Protein AF-A0A9E4MB66-F1 (afdb_monomer)

Structure (mmCIF, N/CA/C/O backbone):
data_AF-A0A9E4MB66-F1
#
_entry.id   AF-A0A9E4MB66-F1
#
loop_
_atom_site.group_PDB
_atom_site.id
_atom_site.type_symbol
_atom_site.label_atom_id
_atom_site.label_alt_id
_atom_site.label_comp_id
_atom_site.label_asym_id
_atom_site.label_entity_id
_atom_site.label_seq_id
_atom_site.pdbx_PDB_ins_code
_atom_site.Cartn_x
_atom_site.Cartn_y
_atom_site.Cartn_z
_atom_site.occupancy
_atom_site.B_iso_or_equiv
_atom_site.auth_seq_id
_atom_site.auth_comp_id
_atom_site.auth_asym_id
_atom_site.auth_atom_id
_atom_site.pdbx_PDB_model_num
ATOM 1 N N . MET A 1 1 ? 7.753 19.715 7.596 1.00 39.25 1 MET A N 1
ATOM 2 C CA . MET A 1 1 ? 8.363 18.382 7.747 1.00 39.25 1 MET A CA 1
ATOM 3 C C . MET A 1 1 ? 7.692 17.779 8.955 1.00 39.25 1 MET A C 1
ATOM 5 O O . MET A 1 1 ? 7.944 18.267 10.047 1.00 39.25 1 MET A O 1
ATOM 9 N N . ALA A 1 2 ? 6.708 16.908 8.729 1.00 41.78 2 ALA A N 1
ATOM 10 C CA . ALA A 1 2 ? 5.983 16.265 9.816 1.00 41.78 2 ALA A CA 1
ATOM 11 C C . ALA A 1 2 ? 6.966 15.423 10.640 1.00 41.78 2 ALA A C 1
ATOM 13 O O . ALA A 1 2 ? 7.887 14.823 10.087 1.00 41.78 2 ALA A O 1
ATOM 14 N N . GLU A 1 3 ? 6.800 15.485 11.952 1.00 45.94 3 GLU A N 1
ATOM 15 C CA . GLU A 1 3 ? 7.462 14.649 12.947 1.00 45.94 3 GLU A CA 1
ATOM 16 C C . GLU A 1 3 ? 7.200 13.180 12.566 1.00 45.94 3 GLU A C 1
ATOM 18 O O . GLU A 1 3 ? 6.062 12.816 12.283 1.00 45.94 3 GLU A O 1
ATOM 23 N N . HIS A 1 4 ? 8.251 12.376 12.394 1.00 54.50 4 HIS A N 1
ATOM 24 C CA . HIS A 1 4 ? 8.107 10.987 11.955 1.00 54.50 4 HIS A CA 1
ATOM 25 C C . HIS A 1 4 ? 7.579 10.136 13.119 1.00 54.50 4 HIS A C 1
ATOM 27 O O . HIS A 1 4 ? 8.317 9.897 14.071 1.00 54.50 4 HIS A O 1
ATOM 33 N N . ASP A 1 5 ? 6.344 9.643 12.998 1.00 73.31 5 ASP A N 1
ATOM 34 C CA . ASP A 1 5 ? 5.704 8.686 13.920 1.00 73.31 5 ASP A CA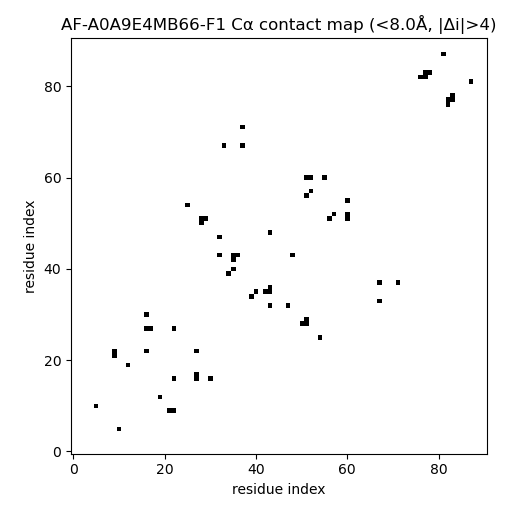 1
ATOM 35 C C . ASP A 1 5 ? 6.282 7.252 13.831 1.00 73.31 5 ASP A C 1
ATOM 37 O O . ASP A 1 5 ? 5.812 6.357 14.523 1.00 73.31 5 ASP A O 1
ATOM 41 N N . LEU A 1 6 ? 7.310 7.016 13.002 1.00 77.81 6 LEU A N 1
ATOM 42 C CA . LEU A 1 6 ? 7.952 5.707 12.833 1.00 77.81 6 LEU A CA 1
AT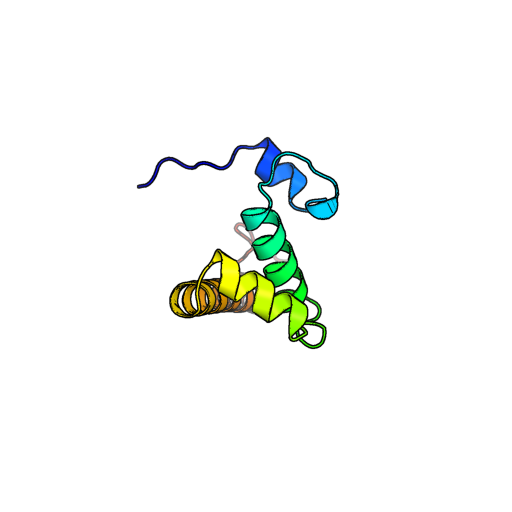OM 43 C C . LEU A 1 6 ? 9.284 5.639 13.584 1.00 77.81 6 LEU A C 1
ATOM 45 O O . LEU A 1 6 ? 10.165 6.484 13.401 1.00 77.81 6 LEU A O 1
ATOM 49 N N . THR A 1 7 ? 9.444 4.595 14.387 1.00 90.25 7 THR A N 1
ATOM 50 C CA . THR A 1 7 ? 10.658 4.287 15.143 1.00 90.25 7 THR A CA 1
ATOM 51 C C . THR A 1 7 ? 11.625 3.404 14.347 1.00 90.25 7 THR A C 1
ATOM 53 O O . THR A 1 7 ? 11.302 2.845 13.298 1.00 90.25 7 THR A O 1
ATOM 56 N N . GLU A 1 8 ? 12.851 3.254 14.854 1.00 90.69 8 GLU A N 1
ATOM 57 C CA . GLU A 1 8 ? 13.813 2.297 14.294 1.00 90.69 8 GLU A CA 1
ATOM 58 C C . GLU A 1 8 ? 13.335 0.844 14.451 1.00 90.69 8 GLU A C 1
ATOM 60 O O . GLU A 1 8 ? 13.552 0.031 13.553 1.00 90.69 8 GLU A O 1
ATOM 65 N N . GLU A 1 9 ? 12.635 0.518 15.545 1.00 91.69 9 GLU A N 1
ATOM 66 C CA . GLU A 1 9 ? 12.031 -0.807 15.720 1.00 91.69 9 GLU A CA 1
ATOM 67 C C . GLU A 1 9 ? 10.964 -1.071 14.655 1.00 91.69 9 GLU A C 1
ATOM 69 O O . GLU A 1 9 ? 10.968 -2.151 14.064 1.00 91.69 9 GLU A O 1
ATOM 74 N N . ASP A 1 10 ? 10.123 -0.085 14.336 1.00 91.38 10 ASP A N 1
ATOM 75 C CA . ASP A 1 10 ? 9.135 -0.211 13.260 1.00 91.38 10 ASP A CA 1
ATOM 76 C C . ASP A 1 10 ? 9.815 -0.519 11.925 1.00 91.38 10 ASP A C 1
ATOM 78 O O . ASP A 1 10 ? 9.371 -1.388 11.182 1.00 91.38 10 ASP A O 1
ATOM 82 N N . TYR A 1 11 ? 10.929 0.144 11.614 1.00 90.00 11 TYR A N 1
ATOM 83 C CA . TYR A 1 11 ? 11.660 -0.116 10.375 1.00 90.00 11 TYR A CA 1
ATOM 84 C C . TYR A 1 11 ? 12.261 -1.529 10.332 1.00 90.00 11 TYR A C 1
ATOM 86 O O . TYR A 1 11 ? 12.145 -2.231 9.326 1.00 90.00 11 TYR A O 1
ATOM 94 N N . LEU A 1 12 ? 12.895 -1.968 11.423 1.00 93.75 12 LEU A N 1
ATOM 95 C CA . LEU A 1 12 ? 13.555 -3.276 11.493 1.00 93.75 12 LEU A CA 1
ATOM 96 C C . LEU A 1 12 ? 12.571 -4.447 11.400 1.00 93.75 12 LEU A C 1
ATOM 98 O O . LEU A 1 12 ? 12.953 -5.527 10.947 1.00 93.75 12 LEU A O 1
ATOM 102 N N . ASN A 1 13 ? 11.316 -4.233 11.791 1.00 94.56 13 ASN A N 1
ATOM 103 C CA . ASN A 1 13 ? 10.284 -5.262 11.798 1.00 94.56 13 ASN A CA 1
ATOM 104 C C . ASN A 1 13 ? 9.395 -5.273 10.543 1.00 94.56 13 ASN A C 1
ATOM 106 O O . ASN A 1 13 ? 8.470 -6.077 10.468 1.00 94.56 13 ASN A O 1
ATOM 110 N N . VAL A 1 14 ? 9.686 -4.458 9.521 1.00 92.25 14 VAL A N 1
ATOM 111 C CA . VAL A 1 14 ? 8.857 -4.387 8.300 1.00 92.25 14 VAL A CA 1
ATOM 112 C C . VAL A 1 14 ? 8.723 -5.732 7.574 1.00 92.25 14 VAL A C 1
ATOM 114 O O . VAL A 1 14 ? 7.685 -6.020 6.989 1.00 92.25 14 VAL A O 1
ATOM 117 N N . ALA A 1 15 ? 9.749 -6.586 7.634 1.00 92.69 15 ALA A N 1
ATOM 118 C CA . ALA A 1 15 ? 9.721 -7.916 7.022 1.00 92.69 15 ALA A CA 1
ATOM 119 C C . ALA A 1 15 ? 8.875 -8.936 7.811 1.00 92.69 15 ALA A C 1
ATOM 121 O O . ALA A 1 15 ? 8.475 -9.951 7.250 1.00 92.69 15 ALA A O 1
ATOM 122 N N . ASP A 1 16 ? 8.610 -8.672 9.093 1.00 95.31 16 ASP A N 1
ATOM 123 C CA . ASP A 1 16 ? 7.768 -9.485 9.981 1.00 95.31 16 ASP A CA 1
ATOM 124 C C . ASP A 1 16 ? 6.538 -8.686 10.444 1.00 95.31 16 ASP A C 1
ATOM 126 O O . ASP A 1 16 ? 6.071 -8.779 11.580 1.00 95.31 16 ASP A O 1
ATOM 130 N N . TRP A 1 17 ? 5.995 -7.851 9.556 1.00 94.56 17 TRP A N 1
ATOM 131 C CA . TRP A 1 17 ? 4.908 -6.930 9.886 1.00 94.56 17 TRP A CA 1
ATOM 132 C C . TRP A 1 17 ? 3.648 -7.627 10.412 1.00 94.56 17 TRP A C 1
ATOM 134 O O . TRP A 1 17 ? 2.889 -7.042 11.187 1.00 94.56 17 TRP A O 1
ATOM 144 N N . ALA A 1 18 ? 3.417 -8.879 10.008 1.00 93.31 18 ALA A N 1
ATOM 145 C CA . ALA A 1 18 ? 2.284 -9.674 10.461 1.00 93.31 18 ALA A CA 1
ATOM 146 C C . ALA A 1 18 ? 2.427 -10.103 11.934 1.00 93.31 18 ALA A C 1
ATOM 148 O O . ALA A 1 18 ? 1.419 -10.192 12.635 1.00 93.31 18 ALA A O 1
ATOM 149 N N . GLY A 1 19 ? 3.657 -10.351 12.402 1.00 93.88 19 GLY A N 1
ATOM 150 C CA . GLY A 1 19 ? 3.963 -10.786 13.769 1.00 93.88 19 GLY A CA 1
ATOM 151 C C . GLY A 1 19 ? 4.342 -9.655 14.730 1.00 93.88 19 GLY A C 1
ATOM 152 O O . GLY A 1 19 ? 4.137 -9.778 15.936 1.00 93.88 19 GLY A O 1
ATOM 153 N N . TYR A 1 20 ? 4.865 -8.540 14.221 1.00 95.56 20 TYR A N 1
ATOM 154 C CA . TYR A 1 20 ? 5.338 -7.425 15.039 1.00 95.56 20 TYR A CA 1
ATOM 155 C C . TYR A 1 20 ? 4.195 -6.589 15.607 1.00 95.56 20 TYR A C 1
ATOM 157 O O . TYR A 1 20 ? 3.399 -6.088 14.829 1.00 95.56 20 TYR A O 1
ATOM 165 N N . GLU A 1 21 ? 4.118 -6.366 16.923 1.00 93.88 21 GLU A N 1
ATOM 166 C CA . GLU A 1 21 ? 2.993 -5.682 17.594 1.00 93.88 21 GLU A CA 1
ATOM 167 C C . GLU A 1 21 ? 2.987 -4.139 17.489 1.00 93.88 21 GLU A C 1
ATOM 169 O O . GLU A 1 21 ? 1.970 -3.530 17.812 1.00 93.88 21 GLU A O 1
ATOM 174 N N . GLY A 1 22 ? 4.064 -3.504 17.007 1.00 92.25 22 GLY A N 1
ATOM 175 C CA . GLY A 1 22 ? 4.195 -2.034 17.003 1.00 92.25 22 GLY A CA 1
ATOM 176 C C . GLY A 1 22 ? 3.269 -1.300 16.028 1.00 92.25 22 GLY A C 1
ATOM 177 O O . GLY A 1 22 ? 2.882 -0.165 16.291 1.00 92.25 22 GLY A O 1
ATOM 178 N N . TYR A 1 23 ? 2.829 -1.965 14.956 1.00 93.62 23 TYR A N 1
ATOM 179 C CA . TYR A 1 23 ? 1.904 -1.373 13.990 1.00 93.62 23 TYR A CA 1
ATOM 180 C C . TYR A 1 23 ? 0.454 -1.384 14.476 1.00 93.62 23 TYR A C 1
ATOM 182 O O . TYR A 1 23 ? -0.077 -2.412 14.925 1.00 93.62 23 TYR A O 1
ATOM 190 N N . SER A 1 24 ? -0.227 -0.259 14.268 1.00 93.69 24 SER A N 1
ATOM 191 C CA . SER A 1 24 ? -1.678 -0.153 14.382 1.00 93.69 24 SER A CA 1
ATOM 192 C C . SER A 1 24 ? -2.393 -1.030 13.348 1.00 93.69 24 SER A C 1
ATOM 194 O O . SER A 1 24 ? -1.829 -1.450 12.336 1.00 93.69 24 SER A O 1
ATOM 196 N N . ASN A 1 25 ? -3.686 -1.280 13.565 1.00 93.94 25 ASN A N 1
ATOM 197 C CA . ASN A 1 25 ? -4.494 -2.052 12.615 1.00 93.94 25 ASN A CA 1
ATOM 198 C C . ASN A 1 25 ? -4.567 -1.396 11.228 1.00 93.94 25 ASN A C 1
ATOM 200 O O . ASN A 1 25 ? -4.600 -2.107 10.228 1.00 93.94 25 ASN A O 1
ATOM 204 N N . ALA A 1 26 ? -4.583 -0.059 11.170 1.00 94.50 26 ALA A N 1
ATOM 205 C CA . ALA A 1 26 ? -4.571 0.669 9.907 1.00 94.50 26 ALA A CA 1
ATOM 206 C C . ALA A 1 26 ? -3.244 0.428 9.174 1.00 94.50 26 ALA A C 1
ATOM 208 O O . ALA A 1 26 ? -3.245 -0.055 8.046 1.00 94.50 26 ALA A O 1
ATOM 209 N N . GLU A 1 27 ? -2.110 0.657 9.843 1.00 94.56 27 GLU A N 1
ATOM 210 C CA . GLU A 1 27 ? -0.780 0.448 9.255 1.00 94.56 27 GLU A CA 1
ATOM 211 C C . GLU A 1 27 ? -0.582 -0.985 8.766 1.00 94.56 27 GLU A C 1
ATOM 213 O O . GLU A 1 27 ? -0.130 -1.178 7.642 1.00 94.56 27 GLU A O 1
ATOM 218 N N . ARG A 1 28 ? -1.000 -1.994 9.540 1.00 95.56 28 ARG A N 1
ATOM 219 C CA . ARG A 1 28 ? -0.958 -3.394 9.088 1.00 95.56 28 ARG A CA 1
ATOM 220 C C . ARG A 1 28 ? -1.745 -3.618 7.812 1.00 95.56 28 ARG A C 1
ATOM 222 O O . ARG A 1 28 ? -1.268 -4.327 6.937 1.00 95.56 28 ARG A O 1
ATOM 229 N N . LEU A 1 29 ? -2.932 -3.026 7.699 1.00 96.75 29 LEU A N 1
ATOM 230 C CA . LEU A 1 29 ? -3.751 -3.168 6.502 1.00 96.75 29 LEU A CA 1
ATOM 231 C C . LEU A 1 29 ? -3.089 -2.498 5.288 1.00 96.75 29 LEU A C 1
ATOM 233 O O . LEU A 1 29 ? -3.090 -3.064 4.196 1.00 96.75 29 LEU A O 1
ATOM 237 N N . ALA A 1 30 ? -2.475 -1.325 5.471 1.00 96.75 30 ALA A N 1
ATOM 238 C CA . ALA A 1 30 ? -1.693 -0.677 4.419 1.00 96.75 30 ALA A CA 1
ATOM 239 C C . ALA A 1 30 ? -0.448 -1.489 4.025 1.00 96.75 30 ALA A C 1
ATOM 241 O O . ALA A 1 30 ? -0.124 -1.561 2.836 1.00 96.75 30 ALA A O 1
ATOM 242 N N . ILE A 1 31 ? 0.232 -2.125 4.984 1.00 96.31 31 ILE A N 1
ATOM 243 C CA . ILE A 1 31 ? 1.379 -3.000 4.715 1.00 96.31 31 ILE A CA 1
ATOM 244 C C . ILE A 1 31 ? 0.924 -4.270 3.974 1.00 96.31 31 ILE A C 1
ATOM 246 O O . ILE A 1 31 ? 1.511 -4.586 2.941 1.00 96.31 31 ILE A O 1
ATOM 250 N N . GLU A 1 32 ? -0.161 -4.928 4.407 1.00 97.06 32 GLU A N 1
ATOM 251 C CA . GLU A 1 32 ? -0.768 -6.088 3.724 1.00 97.06 32 GLU A CA 1
ATOM 252 C C . GLU A 1 32 ? -1.092 -5.751 2.261 1.00 97.06 32 GLU A C 1
ATOM 254 O O . GLU A 1 32 ? -0.736 -6.491 1.339 1.00 97.06 32 GLU A O 1
ATOM 259 N N . TYR A 1 33 ? -1.739 -4.602 2.038 1.00 98.00 33 TYR A N 1
ATOM 260 C CA . TYR A 1 33 ? -2.054 -4.116 0.699 1.00 98.00 33 TYR A CA 1
ATOM 261 C C . TYR A 1 33 ? -0.796 -3.850 -0.128 1.00 98.00 33 TYR A C 1
ATOM 263 O O . TYR A 1 33 ? -0.727 -4.271 -1.280 1.00 98.00 33 TYR A O 1
ATOM 271 N N . THR A 1 34 ? 0.207 -3.188 0.452 1.00 97.44 34 THR A N 1
ATOM 272 C CA . THR A 1 34 ? 1.469 -2.867 -0.229 1.00 97.44 34 THR A CA 1
ATOM 273 C C . THR A 1 34 ? 2.219 -4.133 -0.640 1.00 97.44 34 THR A C 1
ATOM 275 O O . THR A 1 34 ? 2.680 -4.228 -1.779 1.00 97.44 34 THR A O 1
ATOM 278 N N . GLU A 1 35 ? 2.305 -5.124 0.249 1.00 96.44 35 GLU A N 1
ATOM 279 C CA . GLU A 1 35 ? 2.958 -6.407 -0.016 1.00 96.44 35 GLU A CA 1
ATOM 280 C C . GLU A 1 35 ? 2.250 -7.168 -1.142 1.00 96.44 35 GLU A C 1
ATOM 282 O O . GLU A 1 35 ? 2.891 -7.561 -2.122 1.00 96.44 35 GLU A O 1
ATOM 287 N N . LYS A 1 36 ? 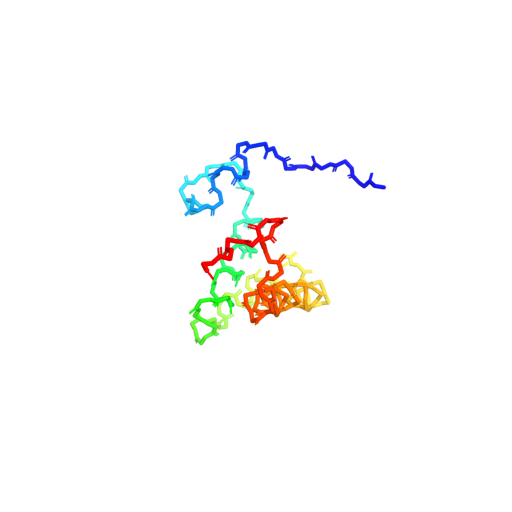0.918 -7.297 -1.071 1.00 97.00 36 LYS A N 1
ATOM 288 C CA . LYS A 1 36 ? 0.122 -7.911 -2.143 1.00 97.00 36 LYS A CA 1
ATOM 289 C C . LYS A 1 36 ? 0.253 -7.138 -3.449 1.00 97.00 36 LYS A C 1
ATOM 291 O O . LYS A 1 36 ? 0.514 -7.741 -4.480 1.00 97.00 36 LYS A O 1
ATOM 296 N N . PHE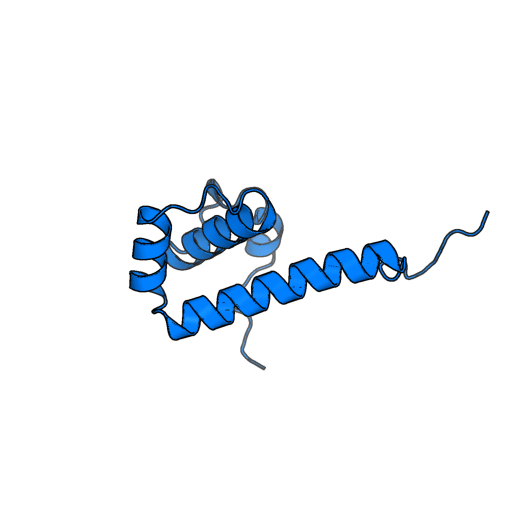 A 1 37 ? 0.144 -5.814 -3.443 1.00 97.69 37 PHE A N 1
ATOM 297 C CA . PHE A 1 37 ? 0.270 -5.014 -4.662 1.00 97.69 37 PHE A CA 1
ATOM 298 C C . PHE A 1 37 ? 1.647 -5.186 -5.325 1.00 97.69 37 PHE A C 1
ATOM 300 O O . PHE A 1 37 ? 1.746 -5.259 -6.552 1.00 97.69 37 PHE A O 1
ATOM 307 N N . ALA A 1 38 ? 2.712 -5.297 -4.527 1.00 96.31 38 ALA A N 1
ATOM 308 C CA . ALA A 1 38 ? 4.068 -5.482 -5.027 1.00 96.31 38 ALA A CA 1
ATOM 309 C C . ALA A 1 38 ? 4.349 -6.907 -5.534 1.00 96.31 38 ALA A C 1
ATOM 311 O O . ALA A 1 38 ? 5.040 -7.062 -6.546 1.00 96.31 38 ALA A O 1
ATOM 312 N N . LEU A 1 39 ? 3.840 -7.933 -4.843 1.00 96.19 39 LEU A N 1
ATOM 313 C CA . LEU A 1 39 ? 4.254 -9.329 -5.037 1.00 96.19 39 LEU A CA 1
ATOM 314 C C . LEU A 1 39 ? 3.173 -10.229 -5.655 1.00 96.19 39 LEU A C 1
ATOM 316 O O . LEU A 1 39 ? 3.513 -11.171 -6.367 1.00 96.19 39 LEU A O 1
ATOM 320 N N . ASP A 1 40 ? 1.893 -9.945 -5.413 1.00 96.94 40 ASP A N 1
ATOM 321 C CA . ASP A 1 40 ? 0.755 -10.788 -5.803 1.00 96.94 40 ASP A CA 1
ATOM 322 C C . ASP A 1 40 ? -0.549 -9.975 -5.975 1.00 96.94 40 ASP A C 1
ATOM 324 O O . ASP A 1 40 ? -1.558 -10.179 -5.296 1.00 96.94 40 ASP A O 1
ATOM 328 N N . HIS A 1 41 ? -0.531 -8.995 -6.885 1.00 95.81 41 HIS A N 1
ATOM 329 C CA . HIS A 1 41 ? -1.633 -8.033 -7.053 1.00 95.81 41 HIS A CA 1
ATOM 330 C C . HIS A 1 41 ? -2.949 -8.671 -7.527 1.00 95.81 41 HIS A C 1
ATOM 332 O O . HIS A 1 41 ? -4.003 -8.047 -7.437 1.00 95.81 41 HIS A O 1
ATOM 338 N N . VAL A 1 42 ? -2.909 -9.907 -8.029 1.00 96.25 42 VAL A N 1
ATOM 339 C CA . VAL A 1 42 ? -4.108 -10.666 -8.417 1.00 96.25 42 VAL A CA 1
ATOM 340 C C . VAL A 1 42 ? -4.820 -11.300 -7.219 1.00 96.25 42 VAL A C 1
ATOM 342 O O . VAL A 1 42 ? -5.988 -11.657 -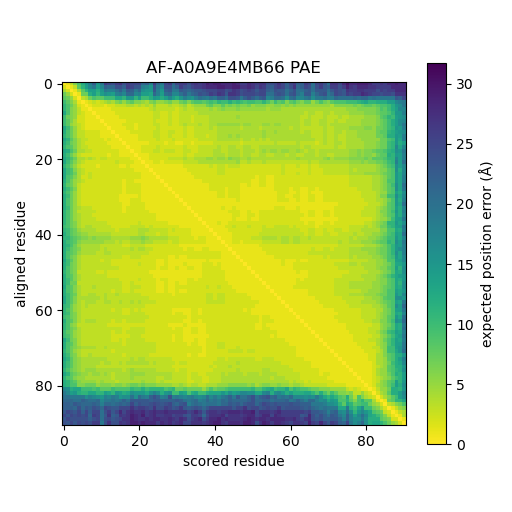7.339 1.00 96.25 42 VAL A O 1
ATOM 345 N N . ALA A 1 43 ? -4.150 -11.413 -6.068 1.00 95.44 43 ALA A N 1
ATOM 346 C CA . ALA A 1 43 ? -4.724 -11.884 -4.807 1.00 95.44 43 ALA A CA 1
ATOM 347 C C . ALA A 1 43 ? -5.337 -10.756 -3.955 1.00 95.44 43 ALA A C 1
ATOM 349 O O . ALA A 1 43 ? -5.642 -10.963 -2.775 1.00 95.44 43 ALA A O 1
ATOM 350 N N . ILE A 1 44 ? -5.475 -9.555 -4.525 1.00 97.50 44 ILE A N 1
ATOM 351 C CA . ILE A 1 44 ? -6.241 -8.457 -3.936 1.00 97.50 44 ILE A CA 1
ATOM 352 C C . ILE A 1 44 ? -7.707 -8.699 -4.290 1.00 97.50 44 ILE A C 1
ATOM 354 O O . ILE A 1 44 ? -8.118 -8.549 -5.441 1.00 97.50 44 ILE A O 1
ATO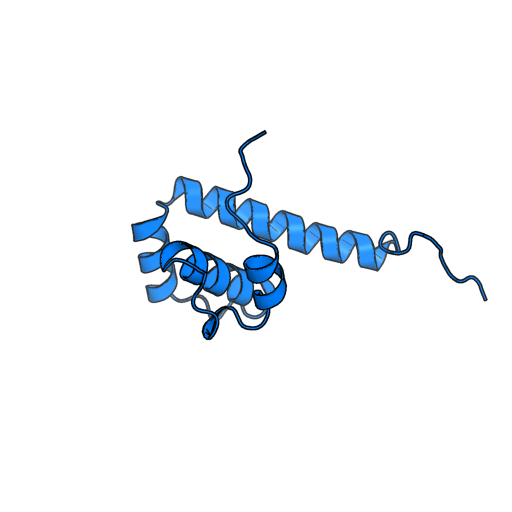M 358 N N . ASP A 1 45 ? -8.480 -9.120 -3.296 1.00 97.81 45 ASP A N 1
ATOM 359 C CA . ASP A 1 45 ? -9.902 -9.400 -3.432 1.00 97.81 45 ASP A CA 1
ATOM 360 C C . ASP A 1 45 ? -10.767 -8.232 -2.944 1.00 97.81 45 ASP A C 1
ATOM 362 O O . ASP A 1 45 ? -10.287 -7.227 -2.414 1.00 97.81 45 ASP A O 1
ATOM 366 N N . GLN A 1 46 ? -12.077 -8.367 -3.151 1.00 97.94 46 GLN A N 1
ATOM 367 C CA . GLN A 1 46 ? -13.039 -7.349 -2.743 1.00 97.94 46 GLN A CA 1
ATOM 368 C C . GLN A 1 46 ? -13.050 -7.145 -1.221 1.00 97.94 46 GLN A C 1
ATOM 370 O O . GLN A 1 46 ? -13.214 -6.019 -0.773 1.00 97.94 46 GLN A O 1
ATOM 375 N N . GLU A 1 47 ? -12.826 -8.197 -0.428 1.00 98.19 47 GLU A N 1
ATOM 376 C CA . GLU A 1 47 ? -12.828 -8.108 1.036 1.00 98.19 47 GLU A CA 1
ATOM 377 C C . GLU A 1 47 ? -11.675 -7.237 1.553 1.00 98.19 47 GLU A C 1
ATOM 379 O O . GLU A 1 47 ? -11.864 -6.401 2.439 1.00 98.19 47 GLU A O 1
ATOM 384 N N . LEU A 1 48 ? -10.474 -7.385 0.991 1.00 97.75 48 LEU A N 1
ATOM 385 C CA . LEU A 1 48 ? -9.355 -6.497 1.294 1.00 97.75 48 LEU A CA 1
ATOM 386 C C . LEU A 1 48 ? -9.641 -5.058 0.844 1.00 97.75 48 LEU A C 1
ATOM 388 O O . LEU A 1 48 ? -9.390 -4.124 1.606 1.00 97.75 48 LEU A O 1
ATOM 392 N N . MET A 1 49 ? -10.189 -4.877 -0.359 1.00 98.00 49 MET A N 1
ATOM 393 C CA . MET A 1 49 ? -10.518 -3.545 -0.878 1.00 98.00 49 MET A CA 1
ATOM 394 C C . MET A 1 49 ? -11.563 -2.824 -0.021 1.00 98.00 49 MET A C 1
ATOM 396 O O . MET A 1 49 ? -11.392 -1.641 0.265 1.00 98.00 49 MET A O 1
ATOM 400 N N . ASP A 1 50 ? -12.594 -3.529 0.445 1.00 98.31 50 ASP A N 1
ATOM 401 C CA . ASP A 1 50 ? -13.638 -2.960 1.299 1.00 98.31 50 ASP A CA 1
ATOM 402 C C . ASP A 1 50 ? -13.055 -2.477 2.636 1.00 98.31 50 ASP A C 1
ATOM 404 O O . ASP A 1 50 ? -13.314 -1.344 3.047 1.00 98.31 50 ASP A O 1
ATOM 408 N N . ARG A 1 51 ? -12.189 -3.281 3.275 1.00 98.25 51 ARG A N 1
ATOM 409 C CA . ARG A 1 51 ? -11.488 -2.885 4.512 1.00 98.25 51 ARG A CA 1
ATOM 410 C C . ARG A 1 51 ? -10.608 -1.648 4.303 1.00 98.25 51 ARG A C 1
ATOM 412 O O . ARG A 1 51 ? -10.545 -0.777 5.169 1.00 98.25 51 ARG A O 1
ATOM 419 N N . LEU A 1 52 ? -9.918 -1.559 3.163 1.00 98.25 52 LEU A N 1
ATOM 420 C CA . LEU A 1 52 ? -9.059 -0.416 2.839 1.00 98.25 52 LEU A CA 1
ATOM 421 C C . LEU A 1 52 ? -9.873 0.863 2.645 1.00 98.25 52 LEU A C 1
ATOM 423 O O . LEU A 1 52 ? -9.510 1.904 3.189 1.00 98.25 52 LEU A O 1
ATOM 427 N N . VAL A 1 53 ? -10.976 0.789 1.899 1.00 98.12 53 VAL A N 1
ATOM 428 C CA . VAL A 1 53 ? -11.863 1.936 1.672 1.00 98.12 53 VAL A CA 1
ATOM 429 C C . VAL A 1 53 ? -12.544 2.371 2.970 1.00 98.12 53 VAL A C 1
ATOM 431 O O . VAL A 1 53 ? -12.690 3.570 3.191 1.00 98.12 53 VAL A O 1
ATOM 434 N N . GLU A 1 54 ? -12.903 1.442 3.860 1.00 98.25 54 GLU A N 1
ATOM 435 C CA . GLU A 1 54 ? -13.471 1.774 5.173 1.00 98.25 54 GLU A CA 1
ATOM 436 C C . GLU A 1 54 ? -12.510 2.610 6.036 1.00 98.25 54 GLU A C 1
ATOM 438 O O . GLU A 1 54 ? -12.938 3.570 6.678 1.00 98.25 54 GLU A O 1
ATOM 443 N N . ILE A 1 55 ? -11.214 2.278 6.038 1.00 97.62 55 ILE A N 1
ATOM 444 C CA . ILE A 1 55 ? -10.212 2.970 6.864 1.00 97.62 55 ILE A CA 1
ATOM 445 C C . ILE A 1 55 ? -9.714 4.261 6.207 1.00 97.62 55 ILE A C 1
ATOM 447 O O . ILE A 1 55 ? -9.590 5.287 6.876 1.00 97.62 55 ILE A O 1
ATOM 451 N N . TYR A 1 56 ? -9.391 4.211 4.916 1.00 97.19 56 TYR A N 1
ATOM 452 C CA . TYR A 1 56 ? -8.684 5.293 4.230 1.00 97.19 56 TYR A CA 1
ATOM 453 C C . TYR A 1 56 ? -9.602 6.170 3.376 1.00 97.19 56 TYR A C 1
ATOM 455 O O . TYR A 1 56 ? -9.288 7.334 3.134 1.00 97.19 56 TYR A O 1
ATOM 463 N N . GLY A 1 57 ? -10.745 5.648 2.934 1.00 98.12 57 GLY A N 1
ATOM 464 C CA . GLY A 1 57 ? -11.537 6.258 1.872 1.00 98.12 57 GLY A CA 1
ATOM 465 C C . GLY A 1 57 ? -10.898 6.081 0.491 1.00 98.12 57 GLY A C 1
ATOM 466 O O . GLY A 1 57 ? -9.717 5.760 0.352 1.00 98.12 57 GLY A O 1
ATOM 467 N N . GLU A 1 58 ? -11.697 6.291 -0.553 1.00 97.94 58 GLU A N 1
ATOM 468 C CA . GLU A 1 58 ? -11.284 6.045 -1.941 1.00 97.94 58 GLU A CA 1
ATOM 469 C C . GLU A 1 58 ? -10.154 6.980 -2.399 1.00 97.94 58 GLU A C 1
ATOM 471 O O . GLU A 1 58 ? -9.175 6.516 -2.984 1.00 97.94 58 GLU A O 1
ATOM 476 N N . ASP A 1 59 ? -10.260 8.278 -2.092 1.00 97.94 59 ASP A N 1
ATOM 477 C CA . ASP A 1 59 ? -9.288 9.288 -2.531 1.00 97.94 59 ASP A CA 1
ATOM 478 C C . ASP A 1 59 ? -7.888 9.008 -1.965 1.00 97.94 59 ASP A C 1
ATOM 480 O O . ASP A 1 59 ? -6.903 8.953 -2.703 1.00 97.94 59 ASP A O 1
ATOM 484 N N . LEU A 1 60 ? -7.795 8.752 -0.656 1.00 97.06 60 LEU A N 1
ATOM 485 C CA . LEU A 1 60 ? -6.517 8.458 -0.010 1.00 97.06 60 LEU A CA 1
ATOM 486 C C . LEU A 1 60 ? -5.968 7.091 -0.435 1.00 97.06 60 LEU A C 1
ATOM 488 O O . LEU A 1 60 ? -4.758 6.951 -0.611 1.00 97.06 60 LEU A O 1
ATOM 492 N N . LEU A 1 61 ? -6.828 6.087 -0.637 1.00 97.88 61 LEU A N 1
ATOM 493 C CA . LEU A 1 61 ? -6.401 4.785 -1.152 1.00 97.88 61 LEU A CA 1
ATOM 494 C C . LEU A 1 61 ? -5.813 4.905 -2.565 1.00 97.88 61 LEU A C 1
ATOM 496 O O . LEU A 1 61 ? -4.813 4.250 -2.878 1.00 97.88 61 LEU A O 1
ATOM 500 N N . MET A 1 62 ? -6.385 5.765 -3.411 1.00 98.00 62 MET A N 1
ATOM 501 C CA . MET A 1 62 ? -5.837 6.066 -4.731 1.00 98.00 62 MET A CA 1
ATOM 502 C C . MET A 1 62 ? -4.452 6.716 -4.622 1.00 98.00 62 MET A C 1
ATOM 504 O O . MET A 1 62 ? -3.507 6.231 -5.248 1.00 98.00 62 MET A O 1
ATOM 508 N N . ASP A 1 63 ? -4.297 7.745 -3.787 1.00 97.81 63 ASP A N 1
ATOM 509 C CA . ASP A 1 63 ? -3.009 8.420 -3.568 1.00 97.81 63 ASP A CA 1
ATOM 510 C C . ASP A 1 63 ? -1.940 7.473 -2.994 1.00 97.81 63 ASP A C 1
ATOM 512 O O . ASP A 1 63 ? -0.771 7.493 -3.407 1.00 97.81 63 ASP A O 1
ATOM 516 N N . MET A 1 64 ? -2.341 6.585 -2.083 1.00 97.38 64 MET A N 1
ATOM 517 C CA . MET A 1 64 ? -1.472 5.556 -1.517 1.00 97.38 64 MET A CA 1
ATOM 518 C C . MET A 1 64 ? -1.035 4.555 -2.593 1.00 97.38 64 MET A C 1
ATOM 520 O O . MET A 1 64 ? 0.150 4.248 -2.714 1.00 97.38 64 MET A O 1
ATOM 524 N N . THR A 1 65 ? -1.960 4.114 -3.447 1.00 97.88 65 THR A N 1
ATOM 525 C CA . THR A 1 65 ? -1.674 3.197 -4.563 1.00 97.88 65 THR A CA 1
ATOM 526 C C . THR A 1 65 ? -0.729 3.819 -5.590 1.00 97.88 65 THR A C 1
ATOM 528 O O . THR A 1 65 ? 0.204 3.161 -6.055 1.00 97.88 65 THR A O 1
ATOM 531 N N . ILE A 1 66 ? -0.918 5.102 -5.914 1.00 98.19 66 ILE A N 1
ATOM 532 C CA . ILE A 1 66 ? 0.000 5.853 -6.779 1.00 98.19 66 ILE A CA 1
ATOM 533 C C . ILE A 1 66 ? 1.395 5.886 -6.150 1.00 98.19 66 ILE A C 1
ATOM 535 O O . ILE A 1 66 ? 2.384 5.615 -6.832 1.00 98.19 66 ILE A O 1
ATOM 539 N N . SER A 1 67 ? 1.479 6.169 -4.850 1.00 97.44 67 SER A N 1
ATOM 540 C CA . SER A 1 67 ? 2.751 6.213 -4.122 1.00 97.44 67 SER A CA 1
ATOM 541 C C . SER A 1 67 ? 3.479 4.864 -4.154 1.00 97.44 67 SER A C 1
ATOM 543 O O . SER A 1 67 ? 4.667 4.820 -4.479 1.00 97.44 67 SER A O 1
ATOM 545 N N . ILE A 1 68 ? 2.769 3.759 -3.905 1.00 97.56 68 ILE A N 1
ATOM 546 C CA . ILE A 1 68 ? 3.311 2.392 -3.993 1.00 97.56 68 ILE A CA 1
ATOM 547 C C . ILE A 1 68 ? 3.828 2.112 -5.412 1.00 97.56 68 ILE A C 1
ATOM 549 O O . ILE A 1 68 ? 4.969 1.680 -5.593 1.00 97.56 68 ILE A O 1
ATOM 553 N N . GLY A 1 69 ? 3.019 2.410 -6.434 1.00 97.88 69 GLY A N 1
ATOM 554 C CA . GLY A 1 69 ? 3.393 2.226 -7.836 1.00 97.88 69 GLY A CA 1
ATOM 555 C C . GLY A 1 69 ? 4.651 3.008 -8.226 1.00 97.88 69 GLY A C 1
ATOM 556 O O . GLY A 1 69 ? 5.537 2.460 -8.887 1.00 97.88 69 GLY A O 1
ATOM 557 N N . CYS A 1 70 ? 4.769 4.259 -7.771 1.00 97.88 70 CYS A N 1
ATOM 558 C CA . CYS A 1 70 ? 5.950 5.094 -7.981 1.00 97.88 70 CYS A CA 1
ATOM 559 C C . CYS A 1 70 ? 7.216 4.462 -7.390 1.00 97.88 70 CYS A C 1
ATOM 561 O O . CYS A 1 70 ? 8.231 4.388 -8.084 1.00 97.88 70 CYS A O 1
ATOM 563 N N . TRP A 1 71 ? 7.168 3.961 -6.152 1.00 96.25 71 TRP A N 1
ATOM 564 C CA . TRP A 1 71 ? 8.329 3.331 -5.513 1.00 96.25 71 TRP A CA 1
ATOM 565 C C . TRP A 1 71 ? 8.737 2.015 -6.178 1.00 96.25 71 TRP A C 1
ATOM 567 O O . TRP A 1 71 ? 9.929 1.782 -6.382 1.00 96.25 71 TRP A O 1
ATOM 577 N N . ILE A 1 72 ? 7.775 1.192 -6.607 1.00 96.31 72 ILE A N 1
ATOM 578 C CA . ILE A 1 72 ? 8.062 -0.034 -7.371 1.00 96.31 72 ILE A CA 1
ATOM 579 C C . ILE A 1 72 ? 8.726 0.306 -8.711 1.00 96.31 72 ILE A C 1
ATOM 581 O O . ILE A 1 72 ? 9.732 -0.301 -9.087 1.00 96.31 72 ILE A O 1
ATOM 585 N N . ALA A 1 73 ? 8.181 1.282 -9.444 1.00 96.38 73 ALA A N 1
ATOM 586 C CA . ALA A 1 73 ? 8.754 1.726 -10.710 1.00 96.38 73 ALA A CA 1
ATOM 587 C C . ALA A 1 73 ? 10.166 2.298 -10.520 1.00 96.38 73 ALA A C 1
ATOM 589 O O . ALA A 1 73 ? 11.056 2.007 -11.318 1.00 96.38 73 ALA A O 1
ATOM 590 N N . PHE A 1 74 ? 10.385 3.058 -9.446 1.00 94.81 74 PHE A N 1
ATOM 591 C CA . PHE A 1 74 ? 11.686 3.628 -9.119 1.00 94.81 74 PHE A CA 1
ATOM 592 C C . PHE A 1 74 ? 12.721 2.559 -8.746 1.00 94.81 74 PHE A C 1
ATOM 594 O O . PHE A 1 74 ? 13.846 2.616 -9.231 1.00 94.81 74 PHE A O 1
ATOM 601 N N . GLY A 1 75 ? 12.342 1.538 -7.970 1.00 91.69 75 GLY A N 1
ATOM 602 C CA . GLY A 1 75 ? 13.220 0.402 -7.673 1.00 91.69 75 GLY A CA 1
ATOM 603 C C . GLY A 1 75 ? 13.677 -0.327 -8.941 1.00 91.69 75 GLY A C 1
ATOM 604 O O . GLY A 1 75 ? 14.863 -0.595 -9.111 1.00 91.69 75 GLY A O 1
ATOM 605 N N . ARG A 1 76 ? 12.756 -0.561 -9.886 1.00 94.19 76 ARG A N 1
ATOM 606 C CA . ARG A 1 76 ? 13.084 -1.151 -11.199 1.0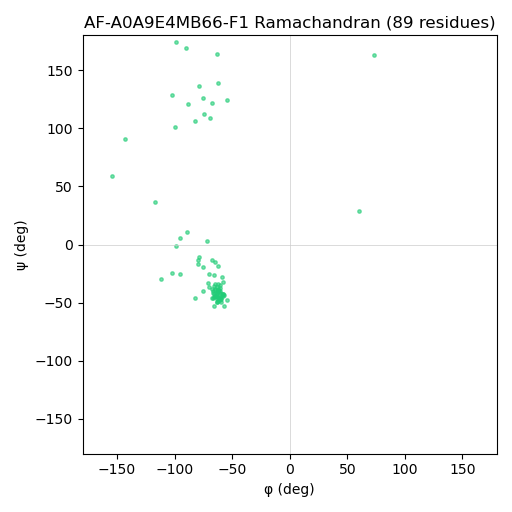0 94.19 76 ARG A CA 1
ATOM 607 C C . ARG A 1 76 ? 13.975 -0.242 -12.037 1.00 94.19 76 ARG A C 1
ATOM 609 O O . ARG A 1 76 ? 14.856 -0.731 -12.734 1.00 94.19 76 ARG A O 1
ATOM 616 N N . LEU A 1 77 ? 13.729 1.067 -11.995 1.00 94.75 77 LEU A N 1
ATOM 617 C CA . LEU A 1 77 ? 14.562 2.050 -12.680 1.00 94.75 77 LEU A CA 1
ATOM 618 C C . LEU A 1 77 ? 15.995 1.990 -12.152 1.00 94.75 77 LEU A C 1
ATOM 620 O O . LEU A 1 77 ? 16.918 1.922 -12.960 1.00 94.75 77 LEU A O 1
ATOM 624 N N . ASN A 1 78 ? 16.177 1.979 -10.831 1.00 90.69 78 ASN A N 1
ATOM 625 C CA . ASN A 1 78 ? 17.503 1.901 -10.227 1.00 90.69 78 ASN 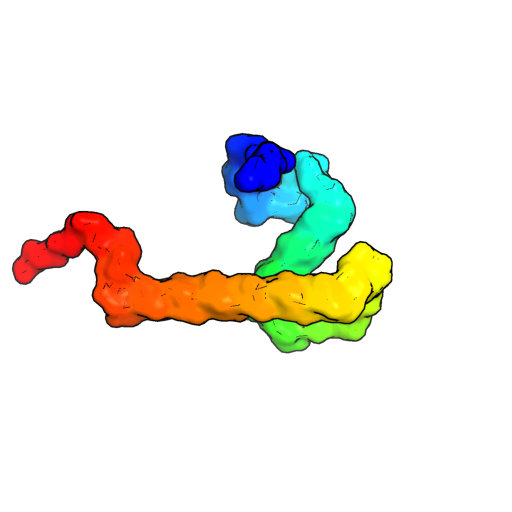A CA 1
ATOM 626 C C . ASN A 1 78 ? 18.244 0.654 -10.711 1.00 90.69 78 ASN A C 1
ATOM 628 O O . ASN A 1 78 ? 19.308 0.814 -11.310 1.00 90.69 78 ASN A O 1
ATOM 632 N N . GLU A 1 79 ? 17.616 -0.521 -10.593 1.00 90.75 79 GLU A N 1
ATOM 633 C CA . GLU A 1 79 ? 18.210 -1.806 -10.986 1.00 90.75 79 GLU A CA 1
ATOM 634 C C . GLU A 1 79 ? 18.617 -1.815 -12.469 1.00 90.75 79 GLU A C 1
ATOM 636 O O . GLU A 1 79 ? 19.715 -2.227 -12.836 1.00 90.75 79 GLU A O 1
ATOM 641 N N . VAL A 1 80 ? 17.752 -1.306 -13.354 1.00 91.12 80 VAL A N 1
ATOM 642 C CA . VAL A 1 80 ? 18.027 -1.253 -14.801 1.00 91.12 80 VAL A CA 1
ATOM 643 C C . VAL A 1 80 ? 19.230 -0.365 -15.124 1.00 91.12 80 VAL A C 1
ATOM 645 O O . VAL A 1 80 ? 19.983 -0.665 -16.053 1.00 91.12 80 VAL A O 1
ATOM 648 N N . PHE A 1 81 ? 19.407 0.737 -14.395 1.00 87.88 81 PHE A N 1
ATOM 649 C CA . PHE A 1 81 ? 20.476 1.703 -14.649 1.00 87.88 81 PHE A CA 1
ATOM 650 C C . PHE A 1 81 ? 21.700 1.527 -13.737 1.00 87.88 81 PHE A C 1
ATOM 652 O O . PHE A 1 81 ? 22.671 2.270 -13.898 1.00 87.88 81 PHE A O 1
ATOM 659 N N . GLY A 1 82 ? 21.681 0.565 -12.808 1.00 83.94 82 GLY A N 1
ATOM 660 C CA . GLY A 1 82 ? 22.721 0.373 -11.795 1.00 83.94 82 GLY A CA 1
ATOM 661 C C . GLY A 1 82 ? 22.897 1.590 -10.882 1.00 83.94 82 GLY A C 1
ATOM 662 O O . GLY A 1 82 ? 24.008 1.872 -10.425 1.00 83.94 82 GLY A O 1
ATOM 663 N N . ALA A 1 83 ? 21.829 2.367 -10.677 1.00 77.94 83 ALA A N 1
ATOM 664 C CA . ALA A 1 83 ? 21.874 3.613 -9.913 1.00 77.94 83 ALA A CA 1
ATOM 665 C C . ALA A 1 83 ? 21.853 3.375 -8.394 1.00 77.94 83 ALA A C 1
ATOM 667 O O . ALA A 1 83 ? 22.183 4.289 -7.637 1.00 77.94 83 ALA A O 1
ATOM 668 N N . GLU A 1 84 ? 21.531 2.159 -7.931 1.00 68.62 84 GLU A N 1
ATOM 669 C CA . GLU A 1 84 ? 21.656 1.791 -6.515 1.00 68.62 84 GLU A CA 1
ATOM 670 C C . GLU A 1 84 ? 23.113 1.717 -6.020 1.00 68.62 84 GLU A C 1
ATOM 672 O O . GLU A 1 84 ? 23.351 1.701 -4.810 1.00 68.62 84 GLU A O 1
ATOM 677 N N . VAL A 1 85 ? 24.109 1.712 -6.918 1.00 61.75 85 VAL A N 1
ATOM 678 C CA . VAL A 1 85 ? 25.518 1.525 -6.547 1.00 61.75 85 VAL A CA 1
ATOM 679 C C . VAL A 1 85 ? 26.266 2.861 -6.475 1.00 61.75 85 VAL A C 1
ATOM 681 O O . VAL A 1 85 ? 26.740 3.396 -7.474 1.00 61.75 85 VAL A O 1
ATOM 684 N N . SER A 1 86 ? 26.475 3.372 -5.257 1.00 63.09 86 SER A N 1
ATOM 685 C CA . SER A 1 86 ? 27.319 4.559 -4.998 1.00 63.09 86 SER A CA 1
ATOM 686 C C . SER A 1 86 ? 28.797 4.354 -5.407 1.00 63.09 86 SER A C 1
ATOM 688 O O . SER A 1 86 ? 29.539 5.313 -5.623 1.00 63.09 86 SER A O 1
ATOM 690 N N . CYS A 1 87 ? 29.234 3.099 -5.578 1.00 65.62 87 CYS A N 1
ATOM 691 C CA . CYS A 1 87 ? 30.570 2.742 -6.061 1.00 65.62 87 CYS A CA 1
ATOM 692 C C . CYS A 1 87 ? 30.506 1.502 -6.981 1.00 65.62 87 CYS A C 1
ATOM 694 O O . CYS A 1 87 ? 30.568 0.376 -6.483 1.00 65.62 87 CYS A O 1
ATOM 696 N N . PRO A 1 88 ? 30.344 1.653 -8.309 1.00 59.97 88 PRO A N 1
ATOM 697 C CA . PRO A 1 88 ? 30.265 0.505 -9.208 1.00 59.97 88 PRO A CA 1
ATOM 698 C C . PRO A 1 88 ? 31.614 -0.226 -9.258 1.00 59.97 88 PRO A C 1
ATOM 700 O O . PRO A 1 88 ? 32.634 0.362 -9.628 1.00 59.97 88 PRO A O 1
ATOM 703 N N . VAL A 1 89 ? 31.629 -1.518 -8.911 1.00 58.12 89 VAL A N 1
ATOM 704 C CA . VAL A 1 89 ?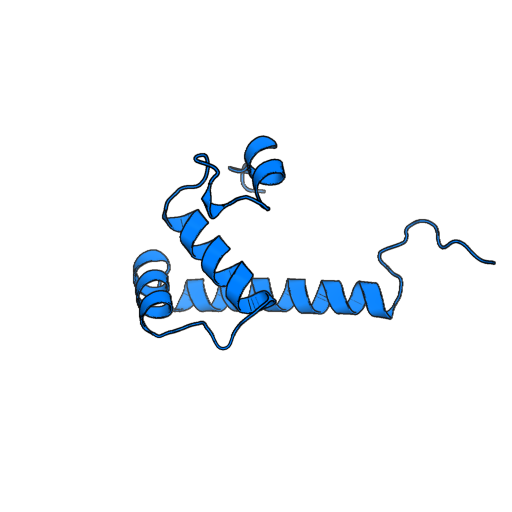 32.806 -2.377 -9.113 1.00 58.12 89 VAL A CA 1
ATOM 705 C C . VAL A 1 89 ? 32.974 -2.584 -10.614 1.00 58.12 89 VAL A C 1
ATOM 707 O O . VAL A 1 89 ? 32.180 -3.272 -11.251 1.00 58.12 89 VAL A O 1
ATOM 710 N N . ARG A 1 90 ? 34.006 -1.966 -11.191 1.00 58.53 90 ARG A N 1
ATOM 711 C CA . ARG A 1 90 ? 34.439 -2.259 -12.559 1.00 58.53 90 ARG A CA 1
ATOM 712 C C . ARG A 1 90 ? 35.449 -3.400 -12.504 1.00 58.53 90 ARG A C 1
ATOM 714 O O . ARG A 1 90 ? 36.474 -3.255 -11.837 1.00 58.53 90 ARG A O 1
ATOM 721 N N . LEU A 1 91 ? 35.141 -4.505 -13.180 1.00 51.28 91 LEU A N 1
ATOM 722 C CA . LEU A 1 91 ? 36.125 -5.525 -13.549 1.00 51.28 91 LEU A CA 1
ATOM 723 C C . LEU A 1 91 ? 36.855 -5.102 -14.826 1.00 51.28 91 LEU A C 1
ATOM 725 O O . LEU A 1 91 ? 36.187 -4.517 -15.711 1.00 51.28 91 LEU A O 1
#

Secondary structure (DSSP, 8-state):
-------HHHHHTGGGTTT-TTS-HHHHHHHHHHHHHHH-GGG--HHHHHHHHHHH-HHHHHHHHHHHHHHHHHHHHHHHHTTT-SS----

pLDDT: mean 89.57, std 14.26, range [39.25, 98.31]

Solvent-accessible surface area (backbone atoms only — not comparable to full-atom values): 5644 Å² total; per-residue (Å²): 132,81,83,75,92,70,51,72,66,58,61,74,34,58,90,44,50,90,78,45,80,86,60,51,75,66,55,43,52,54,48,55,50,50,50,32,60,74,76,41,55,84,77,64,47,70,71,59,50,52,57,47,38,73,75,54,31,66,71,51,46,50,54,50,49,52,51,52,51,51,52,54,52,47,54,53,50,27,64,76,68,54,64,81,48,95,70,74,86,78,130

Nearest PDB structures (foldseek):
  7xw1-assembly1_A  TM=8.899E-01  e=2.561E-01  Pseudomonas aeruginosa
  6k40-assembly3_C  TM=7.706E-01  e=6.110E-01  Deinococcus radiodurans R1 = ATCC 13939 = DSM 20539
  2oyo-assembly1_A  TM=7.074E-01  e=1.545E+00  Deinococcus geothermalis DSM 11300
  3c1l-assembly1_B  TM=7.085E-01  e=2.187E+00  Mesorhizobium japonicum MAFF 303099
  2prr-assembly1_E  TM=6.160E-01  e=1.735E+00  Cupriavidus pinatubonensis JMP134

Foldseek 3Di:
DDDDPDDPVNVVCLVVLVPDPPDDPLVSLLSVCLCCVLPPVVPDDPVSVVVNCVVQNDVRVVVSSVVSVVVSVVVVVCVVVVVVDPPDDDD

Radius of gyration: 15.98 Å; Cα contacts (8 Å, |Δi|>4): 34; chains: 1; bounding box: 50×30×32 Å

Sequence (91 aa):
MAEHDLTEEDYLNVADWAGYEGYSNAERLAIEYTEKFALDHVAIDQELMDRLVEIYGEDLLMDMTISIGCWIAFGRLNEVFGAEVSCPVRL

Mean predicted aligned error: 6.05 Å